Protein AF-A0A2L1S4U2-F1 (afdb_monomer)

Radius of gyration: 17.11 Å; Cα contacts (8 Å, |Δi|>4): 75; chains: 1; bounding box: 52×32×35 Å

pLDDT: mean 82.67, std 14.36, range [41.81, 95.0]

Solvent-accessible surface area (backbone atoms only — not comparable to full-atom values): 5678 Å² total; per-residue (Å²): 108,67,42,58,50,28,63,74,67,64,45,87,61,44,74,46,74,55,88,63,58,59,67,59,38,43,53,51,39,53,57,53,70,72,46,91,64,72,33,66,49,95,90,42,75,51,47,52,71,42,50,47,90,56,42,81,48,45,65,57,56,57,58,67,42,45,63,58,44,58,75,75,42,61,82,76,52,82,86,59,91,67,78,83,72,78,79,77,82,136

Sequence (90 aa):
MARVATAFVDPELIVIGGRLPSDMNADLVERIQHLDLVGPSRGLPVAPIQASKLGPQTGALGAASLPVFASFFAGSVGSGHNPYVNGRRR

Structure (mmCIF, N/CA/C/O backbone):
data_AF-A0A2L1S4U2-F1
#
_entry.id   AF-A0A2L1S4U2-F1
#
loop_
_atom_site.group_PDB
_atom_site.id
_atom_site.type_symbol
_atom_site.label_atom_id
_atom_site.label_alt_id
_atom_site.label_comp_id
_atom_site.label_asym_id
_atom_site.label_entity_id
_atom_site.label_seq_id
_atom_site.pdbx_PDB_ins_code
_atom_site.Cartn_x
_atom_site.Cartn_y
_atom_site.Cartn_z
_atom_site.occupancy
_atom_site.B_iso_or_equiv
_atom_site.auth_seq_id
_atom_site.auth_comp_id
_atom_site.auth_asym_id
_atom_site.auth_atom_id
_atom_site.pdbx_PDB_model_num
ATOM 1 N N . MET A 1 1 ? -0.653 -4.346 12.294 1.00 69.50 1 MET A N 1
ATOM 2 C CA . MET A 1 1 ? 0.400 -3.663 11.509 1.00 69.50 1 MET A CA 1
ATOM 3 C C . MET A 1 1 ? -0.031 -2.282 11.035 1.00 69.50 1 MET A C 1
ATOM 5 O O . MET A 1 1 ? 0.683 -1.343 11.347 1.00 69.50 1 MET A O 1
ATOM 9 N N . ALA A 1 2 ? -1.198 -2.121 10.396 1.00 83.69 2 ALA A N 1
ATOM 10 C CA . ALA A 1 2 ? -1.678 -0.812 9.924 1.00 83.69 2 ALA A CA 1
ATOM 11 C C . ALA A 1 2 ? -1.630 0.301 10.988 1.00 83.69 2 ALA A C 1
ATOM 13 O O . ALA A 1 2 ? -0.983 1.312 10.764 1.00 83.69 2 ALA A O 1
ATOM 14 N N . ARG A 1 3 ? -2.169 0.064 12.194 1.00 87.31 3 ARG A N 1
ATOM 15 C CA . ARG A 1 3 ? -2.107 1.034 13.305 1.00 87.31 3 ARG A CA 1
ATOM 16 C C . ARG A 1 3 ? -0.687 1.481 13.670 1.00 87.31 3 ARG A C 1
ATOM 18 O O . ARG A 1 3 ? -0.483 2.644 13.982 1.00 87.31 3 ARG A O 1
ATOM 25 N N . VAL A 1 4 ? 0.283 0.564 13.653 1.00 87.12 4 VAL A N 1
ATOM 26 C CA . VAL A 1 4 ? 1.684 0.878 13.986 1.00 87.12 4 VAL A CA 1
ATOM 27 C C . VAL A 1 4 ? 2.313 1.718 12.878 1.00 87.12 4 VAL A C 1
ATOM 29 O O . VAL A 1 4 ? 2.967 2.709 13.174 1.00 87.12 4 VAL A O 1
ATOM 32 N N . ALA A 1 5 ? 2.063 1.366 11.613 1.00 89.44 5 ALA A N 1
ATOM 33 C CA . ALA A 1 5 ? 2.503 2.169 10.477 1.00 89.44 5 ALA A CA 1
ATOM 34 C C . ALA A 1 5 ? 1.884 3.578 10.506 1.00 89.44 5 ALA A C 1
ATOM 36 O O . ALA A 1 5 ? 2.606 4.553 10.326 1.00 89.44 5 ALA A O 1
ATOM 37 N N . THR A 1 6 ? 0.587 3.694 10.821 1.00 91.19 6 THR A N 1
ATOM 38 C CA . THR A 1 6 ? -0.078 4.991 11.022 1.00 91.19 6 THR A CA 1
ATOM 39 C C . THR A 1 6 ? 0.540 5.771 12.177 1.00 91.19 6 THR A C 1
ATOM 41 O O . THR A 1 6 ? 0.884 6.926 11.996 1.00 91.19 6 THR A O 1
ATOM 44 N N . ALA A 1 7 ? 0.756 5.148 13.338 1.00 90.31 7 ALA A N 1
ATOM 45 C CA . ALA A 1 7 ? 1.340 5.828 14.495 1.00 90.31 7 ALA A CA 1
ATOM 46 C C . ALA A 1 7 ? 2.758 6.361 14.239 1.00 90.31 7 ALA A C 1
ATOM 48 O O . ALA A 1 7 ? 3.150 7.363 14.825 1.00 90.31 7 ALA A O 1
ATOM 49 N N . PHE A 1 8 ? 3.544 5.641 13.435 1.00 91.88 8 PHE A N 1
ATOM 50 C CA . PHE A 1 8 ? 4.968 5.915 13.270 1.00 91.88 8 PHE A CA 1
ATOM 51 C C . PHE A 1 8 ? 5.274 6.838 12.088 1.00 91.88 8 PHE A C 1
ATOM 53 O O . PHE A 1 8 ? 6.196 7.643 12.172 1.00 91.88 8 PHE A O 1
ATOM 60 N N . VAL A 1 9 ? 4.533 6.698 10.985 1.00 91.44 9 VAL A N 1
ATOM 61 C CA . VAL A 1 9 ? 4.803 7.411 9.724 1.00 91.44 9 VAL A CA 1
ATOM 62 C C . VAL A 1 9 ? 3.718 8.437 9.395 1.00 91.44 9 VAL A C 1
ATOM 64 O O . VAL A 1 9 ? 3.989 9.349 8.626 1.00 91.44 9 VAL A O 1
ATOM 67 N N . ASP A 1 10 ? 2.516 8.291 9.961 1.00 91.62 10 ASP A N 1
ATOM 68 C CA . ASP A 1 10 ? 1.322 9.085 9.635 1.00 91.62 10 ASP A CA 1
ATOM 69 C C . ASP A 1 10 ? 1.077 9.242 8.117 1.00 91.62 10 ASP A C 1
ATOM 71 O O . ASP A 1 10 ? 1.052 10.352 7.585 1.00 91.62 10 ASP A O 1
ATOM 75 N N . PRO A 1 11 ? 0.972 8.128 7.359 1.00 94.06 11 PRO A N 1
ATOM 76 C CA . PRO A 1 11 ? 0.805 8.207 5.921 1.00 94.06 11 PRO A CA 1
ATOM 77 C C . PRO A 1 11 ? -0.641 8.552 5.555 1.00 94.06 11 PRO A C 1
ATOM 79 O O . PRO A 1 11 ? -1.586 8.044 6.156 1.00 94.06 11 PRO A O 1
ATOM 82 N N . GLU A 1 12 ? -0.816 9.287 4.460 1.00 94.44 12 GLU A N 1
ATOM 83 C CA . GLU A 1 12 ? -2.140 9.509 3.864 1.00 94.44 12 GLU A CA 1
ATOM 84 C C . GLU A 1 12 ? -2.771 8.213 3.324 1.00 94.44 12 GLU A C 1
ATOM 86 O O . GLU A 1 12 ? -3.992 8.110 3.230 1.00 94.44 12 GLU A O 1
ATOM 91 N N . LEU A 1 13 ? -1.954 7.215 2.957 1.00 94.31 13 LEU A N 1
ATOM 92 C CA . LEU A 1 13 ? -2.402 5.939 2.397 1.00 94.31 13 LEU A CA 1
ATOM 93 C C . LEU A 1 13 ? -1.382 4.819 2.641 1.00 94.31 13 LEU A C 1
ATOM 95 O O . LEU A 1 13 ? -0.184 4.982 2.411 1.00 94.31 13 LEU A O 1
ATOM 99 N N . ILE A 1 14 ? -1.872 3.639 3.019 1.00 94.25 14 ILE A N 1
ATOM 100 C CA . ILE A 1 14 ? -1.099 2.395 3.066 1.00 94.25 14 ILE A CA 1
ATOM 101 C C . ILE A 1 14 ? -1.468 1.543 1.848 1.00 94.25 14 ILE A C 1
ATOM 103 O O . ILE A 1 14 ? -2.622 1.156 1.670 1.00 94.25 14 ILE A O 1
ATOM 107 N N . VAL A 1 15 ? -0.482 1.202 1.018 1.00 93.94 15 VAL A N 1
ATOM 108 C CA . VAL A 1 15 ? -0.688 0.336 -0.152 1.00 93.94 15 VAL A CA 1
ATOM 109 C C . VAL A 1 15 ? -0.129 -1.061 0.114 1.00 93.94 15 VAL A C 1
ATOM 111 O O . VAL A 1 15 ? 1.054 -1.220 0.409 1.00 93.94 15 VAL A O 1
ATOM 114 N N . ILE A 1 16 ? -0.972 -2.085 -0.023 1.00 92.38 16 ILE A N 1
ATOM 115 C CA . 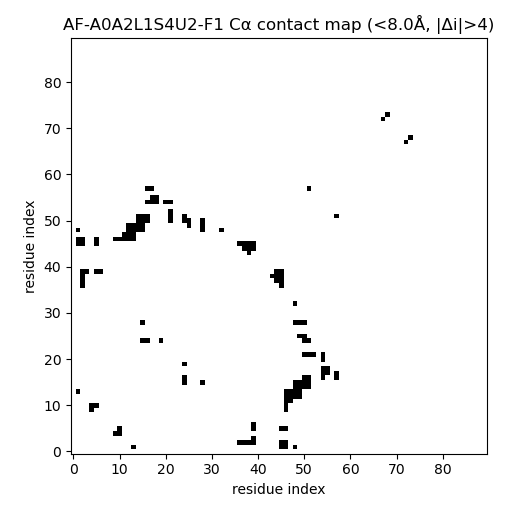ILE A 1 16 ? -0.596 -3.497 0.066 1.00 92.38 16 ILE A CA 1
ATOM 116 C C . ILE A 1 16 ? -0.247 -4.004 -1.332 1.00 92.38 16 ILE A C 1
ATOM 118 O O . ILE A 1 16 ? -1.101 -4.108 -2.212 1.00 92.38 16 ILE A O 1
ATOM 122 N N . GLY A 1 17 ? 1.025 -4.317 -1.542 1.00 89.25 17 GLY A N 1
ATOM 123 C CA . GLY A 1 17 ? 1.524 -4.938 -2.765 1.00 89.25 17 GLY A CA 1
ATOM 124 C C . GLY A 1 17 ? 2.447 -6.111 -2.454 1.00 89.25 17 GLY A C 1
ATOM 125 O O . GLY A 1 17 ? 2.536 -6.573 -1.320 1.00 89.25 17 GLY A O 1
ATOM 126 N N . GLY A 1 18 ? 3.167 -6.581 -3.470 1.00 84.00 18 GLY A N 1
ATOM 127 C CA . GLY A 1 18 ? 4.130 -7.671 -3.338 1.00 84.00 18 GLY A CA 1
ATOM 128 C C . GLY A 1 18 ? 3.929 -8.742 -4.402 1.00 84.00 18 GLY A C 1
ATOM 129 O O . GLY A 1 18 ? 3.355 -8.489 -5.457 1.00 84.00 18 GLY A O 1
ATOM 130 N N . ARG A 1 19 ? 4.433 -9.948 -4.124 1.00 83.75 19 ARG A N 1
ATOM 131 C CA . ARG A 1 19 ? 4.399 -11.089 -5.057 1.00 83.75 19 ARG A CA 1
ATOM 132 C C . ARG A 1 19 ? 3.110 -11.911 -4.986 1.00 83.75 19 ARG A C 1
ATOM 134 O O . ARG A 1 19 ? 2.991 -12.894 -5.710 1.00 83.75 19 ARG A O 1
ATOM 141 N N . LEU A 1 20 ? 2.186 -11.550 -4.098 1.00 86.00 20 LEU A N 1
ATOM 142 C CA . LEU A 1 20 ? 0.891 -12.214 -4.007 1.00 86.00 20 LEU A CA 1
ATOM 143 C C . LEU A 1 20 ? 0.028 -11.871 -5.233 1.00 86.00 20 LEU A C 1
ATOM 145 O O . LEU A 1 20 ? 0.115 -10.740 -5.725 1.00 86.00 20 LEU A O 1
ATOM 149 N N . PRO A 1 21 ? -0.817 -12.807 -5.703 1.00 88.25 21 PRO A N 1
ATOM 150 C CA . PRO A 1 21 ? -1.854 -12.518 -6.689 1.00 88.25 21 PRO A CA 1
ATOM 151 C C . PRO A 1 21 ? -2.714 -11.313 -6.285 1.00 88.25 21 PRO A C 1
ATOM 153 O O . PRO A 1 21 ? -2.941 -11.076 -5.096 1.00 88.25 21 PRO A O 1
ATOM 156 N N . SER A 1 22 ? -3.201 -10.557 -7.273 1.00 87.56 22 SER A N 1
ATOM 157 C CA . SER A 1 22 ? -4.031 -9.359 -7.062 1.00 87.56 22 SER A CA 1
ATOM 158 C C . SER A 1 22 ? -5.224 -9.630 -6.155 1.00 87.56 22 SER A C 1
ATOM 160 O O . SER A 1 22 ? -5.482 -8.855 -5.238 1.00 87.56 22 SER A O 1
ATOM 162 N N . ASP A 1 23 ? -5.882 -10.762 -6.374 1.00 90.75 23 ASP A N 1
ATOM 163 C CA . ASP A 1 23 ? -7.132 -11.117 -5.708 1.00 90.75 23 ASP A CA 1
ATOM 164 C C . ASP A 1 23 ? -6.878 -11.406 -4.226 1.00 90.75 23 ASP A C 1
ATOM 166 O O . ASP A 1 23 ? -7.608 -10.942 -3.362 1.00 90.75 23 ASP A O 1
ATOM 170 N N . MET A 1 24 ? -5.741 -12.032 -3.904 1.00 92.00 24 MET A N 1
ATOM 171 C CA . MET A 1 24 ? -5.331 -12.228 -2.512 1.00 92.00 24 MET A CA 1
ATOM 172 C C . MET A 1 24 ? -5.022 -10.906 -1.803 1.00 92.00 24 MET A C 1
ATOM 174 O O . MET A 1 24 ? -5.319 -10.761 -0.620 1.00 92.00 24 MET A O 1
ATOM 178 N N . ASN A 1 25 ? -4.418 -9.934 -2.496 1.00 92.50 25 ASN A N 1
ATOM 179 C CA . ASN A 1 25 ? -4.188 -8.612 -1.907 1.00 92.50 25 ASN A CA 1
ATOM 180 C C . ASN A 1 25 ? -5.510 -7.867 -1.679 1.00 92.50 25 ASN A C 1
ATOM 182 O O . ASN A 1 25 ? -5.649 -7.198 -0.656 1.00 92.50 25 ASN A O 1
ATOM 186 N N . ALA A 1 26 ? -6.468 -7.989 -2.602 1.00 92.62 26 ALA A N 1
ATOM 187 C CA . ALA A 1 26 ? -7.801 -7.414 -2.455 1.00 92.62 26 ALA A CA 1
ATOM 188 C C . ALA A 1 26 ? -8.540 -8.027 -1.255 1.00 92.62 26 ALA A C 1
ATOM 190 O O . ALA A 1 26 ? -8.967 -7.282 -0.375 1.00 92.62 26 ALA A O 1
ATOM 191 N N . ASP A 1 27 ? -8.559 -9.358 -1.146 1.00 93.81 27 ASP A N 1
ATOM 192 C CA . ASP A 1 27 ? -9.150 -10.084 -0.016 1.00 93.81 27 ASP A CA 1
ATOM 193 C C . ASP A 1 27 ? -8.514 -9.687 1.323 1.00 93.81 27 ASP A C 1
ATOM 195 O O . ASP A 1 27 ? -9.197 -9.535 2.337 1.00 93.81 27 ASP A O 1
ATOM 199 N N . LEU A 1 28 ? -7.187 -9.518 1.360 1.00 92.69 28 LEU A N 1
ATOM 200 C CA . LEU A 1 28 ? -6.488 -9.065 2.563 1.00 92.69 28 LEU A CA 1
ATOM 201 C C . LEU A 1 28 ? -6.937 -7.663 2.975 1.00 92.69 28 LEU A C 1
ATOM 203 O O . LEU A 1 28 ? -7.185 -7.425 4.156 1.00 92.69 28 LEU A O 1
ATOM 207 N N . VAL A 1 29 ? -7.041 -6.742 2.019 1.00 93.94 29 VAL A N 1
ATOM 208 C CA . VAL A 1 29 ? -7.494 -5.373 2.278 1.00 93.94 29 VAL A CA 1
ATOM 209 C C . VAL A 1 29 ? -8.940 -5.367 2.754 1.00 93.94 29 VAL A C 1
ATOM 211 O O . VAL A 1 29 ? -9.225 -4.727 3.764 1.00 93.94 29 VAL A O 1
ATOM 214 N N . GLU A 1 30 ? -9.820 -6.125 2.103 1.00 94.31 30 GLU A N 1
ATOM 215 C CA . GLU A 1 30 ? -11.217 -6.265 2.509 1.00 94.31 30 GLU A CA 1
ATOM 216 C C . GLU A 1 30 ? -11.319 -6.783 3.947 1.00 94.31 30 GLU A C 1
ATOM 218 O O . GLU A 1 30 ? -11.987 -6.176 4.784 1.00 94.31 30 GLU A O 1
ATOM 223 N N . ARG A 1 31 ? -10.586 -7.846 4.294 1.00 93.81 31 ARG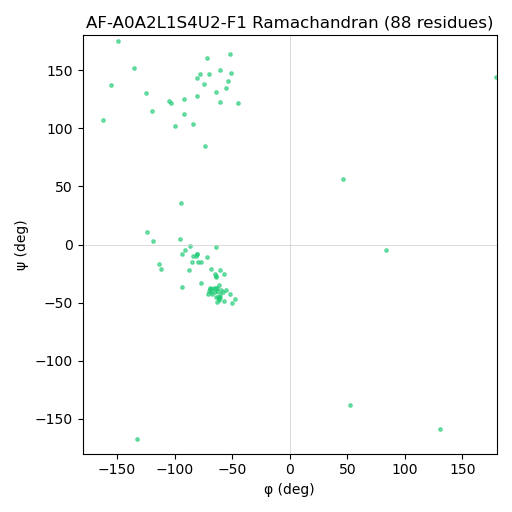 A N 1
ATOM 224 C CA . ARG A 1 31 ? -10.573 -8.377 5.666 1.00 93.81 31 ARG A CA 1
ATOM 225 C C . ARG A 1 31 ? -10.089 -7.353 6.682 1.00 93.81 31 ARG A C 1
ATOM 227 O O . ARG A 1 31 ? -10.640 -7.299 7.774 1.00 93.81 31 ARG A O 1
ATOM 234 N N . ILE A 1 32 ? -9.077 -6.552 6.346 1.00 90.75 32 ILE A N 1
ATOM 235 C CA . ILE A 1 32 ? -8.573 -5.513 7.251 1.00 90.75 32 ILE A CA 1
ATOM 236 C C . ILE A 1 32 ? -9.598 -4.386 7.421 1.00 90.75 32 ILE A C 1
ATOM 238 O O . ILE A 1 32 ? -9.746 -3.889 8.532 1.00 90.75 32 ILE A O 1
ATOM 242 N N . GLN A 1 33 ? -10.315 -4.002 6.365 1.00 88.62 33 GLN A N 1
ATOM 243 C CA . GLN A 1 33 ? -11.355 -2.967 6.430 1.00 88.62 33 GLN A CA 1
ATOM 244 C C . GLN A 1 33 ? -12.531 -3.361 7.333 1.00 88.62 33 GLN A C 1
ATOM 246 O O . GLN A 1 33 ? -13.158 -2.490 7.927 1.00 88.62 33 GLN A O 1
ATOM 251 N N . HIS A 1 34 ? -12.801 -4.659 7.473 1.00 88.81 34 HIS A N 1
ATOM 252 C CA . HIS A 1 34 ? -13.816 -5.176 8.393 1.00 88.81 34 HIS A CA 1
ATOM 253 C C . HIS A 1 34 ? -13.336 -5.279 9.850 1.00 88.81 34 HIS A C 1
ATOM 255 O O . HIS A 1 34 ? -14.139 -5.563 10.740 1.00 88.81 34 HIS A O 1
ATOM 261 N N . LEU A 1 35 ? -12.044 -5.071 10.123 1.00 88.12 35 LEU A N 1
ATOM 262 C CA . LEU A 1 35 ? -11.543 -4.992 11.491 1.00 88.12 35 LEU A CA 1
ATOM 263 C C . LEU A 1 35 ? -11.812 -3.593 12.045 1.00 88.12 35 LEU A C 1
ATOM 265 O O . LEU A 1 35 ? -11.385 -2.599 11.460 1.00 88.12 35 LEU A O 1
ATOM 269 N N . ASP A 1 36 ? -12.435 -3.520 13.220 1.00 83.38 36 ASP A N 1
ATOM 270 C CA . ASP A 1 36 ? -12.539 -2.267 13.968 1.00 83.38 36 ASP A CA 1
ATOM 271 C C . ASP A 1 36 ? -11.172 -1.924 14.583 1.00 83.38 36 ASP A C 1
ATOM 273 O O . ASP A 1 36 ? -10.810 -2.324 15.697 1.00 83.38 36 ASP A O 1
ATOM 277 N N . LEU A 1 37 ? -10.332 -1.273 13.780 1.00 84.00 37 LEU A N 1
ATOM 278 C CA . LEU A 1 37 ? -8.999 -0.869 14.187 1.00 84.00 37 LEU A CA 1
ATOM 279 C C . LEU A 1 37 ? -9.079 0.461 14.929 1.00 84.00 37 LEU A C 1
ATOM 281 O O . LEU A 1 37 ? -9.150 1.528 14.323 1.00 84.00 37 LEU A O 1
ATOM 285 N N . VAL A 1 38 ? -8.959 0.391 16.254 1.00 85.38 38 VAL A N 1
ATOM 286 C CA . VAL A 1 38 ? -8.755 1.587 17.076 1.00 85.38 38 VAL A CA 1
ATOM 287 C C . VAL A 1 38 ? -7.531 2.347 16.565 1.00 85.38 38 VAL A C 1
ATOM 289 O O . VAL A 1 38 ? -6.479 1.754 16.305 1.00 85.38 38 VAL A O 1
ATOM 292 N N . GLY A 1 39 ? -7.683 3.661 16.445 1.00 84.81 39 GLY A N 1
ATOM 293 C CA . GLY A 1 39 ? -6.634 4.601 16.081 1.00 84.81 39 GLY A CA 1
ATO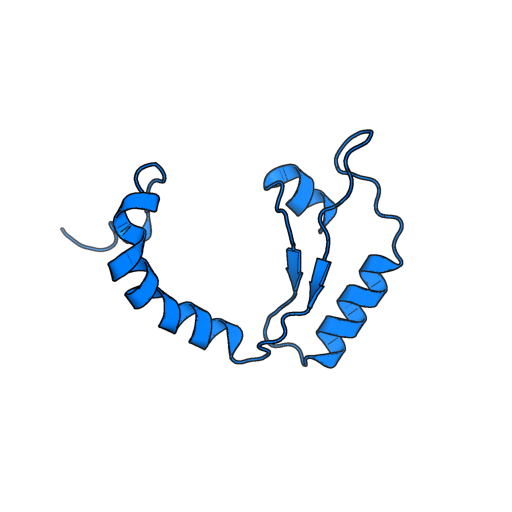M 294 C C . GLY A 1 39 ? -5.355 4.511 16.914 1.00 84.81 39 GLY A C 1
ATOM 295 O O . GLY A 1 39 ? -5.352 3.936 18.007 1.00 84.81 39 GLY A O 1
ATOM 296 N N . PRO A 1 40 ? -4.245 5.102 16.440 1.00 86.19 40 PRO A N 1
ATOM 297 C CA . PRO A 1 40 ? -2.998 5.142 17.203 1.00 86.19 40 PRO A CA 1
ATOM 298 C C . PRO A 1 40 ? -3.125 5.945 18.510 1.00 86.19 40 PRO A C 1
ATOM 300 O O . PRO A 1 40 ? -2.424 5.656 19.478 1.00 86.19 40 PRO A O 1
ATOM 303 N N . SER A 1 41 ? -4.043 6.912 18.564 1.00 86.06 41 SER A N 1
ATOM 304 C CA . SER A 1 41 ? -4.407 7.677 19.757 1.00 86.06 41 SER A CA 1
ATOM 305 C C . SER A 1 41 ? -5.887 8.091 19.698 1.00 86.06 41 SER A C 1
ATOM 307 O O . SER A 1 41 ? -6.582 7.823 18.714 1.00 86.06 41 SER A O 1
ATOM 309 N N . ARG A 1 42 ? -6.409 8.711 20.768 1.00 82.38 42 ARG A N 1
ATOM 310 C CA . ARG A 1 42 ? -7.820 9.133 20.828 1.00 82.38 42 ARG A CA 1
ATOM 311 C C . ARG A 1 42 ? -8.137 10.130 19.712 1.00 82.38 42 ARG A C 1
ATOM 313 O O . ARG A 1 42 ? -7.542 11.198 19.655 1.00 82.38 42 ARG A O 1
ATOM 320 N N . GLY A 1 43 ? -9.126 9.786 18.890 1.00 82.31 43 GLY A N 1
ATOM 321 C CA . GLY A 1 43 ? -9.645 10.652 17.829 1.00 82.31 43 GLY A CA 1
ATOM 322 C C . GLY A 1 43 ? -8.863 10.613 16.515 1.00 82.31 43 GLY A C 1
ATOM 323 O O . GLY A 1 43 ? -9.323 11.218 15.553 1.00 82.31 43 GLY A O 1
ATOM 324 N N . L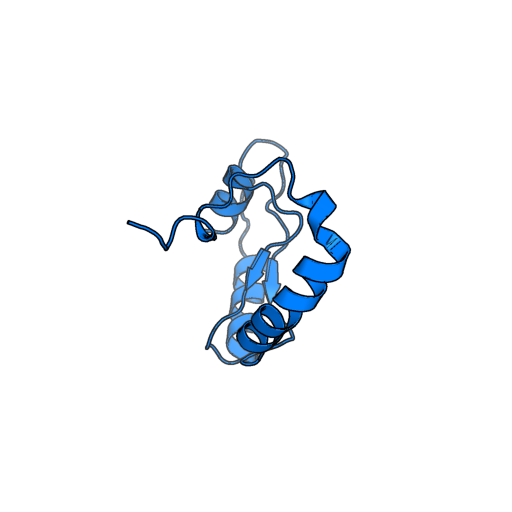EU A 1 44 ? -7.736 9.895 16.437 1.00 84.56 44 LEU A N 1
ATOM 325 C CA . LEU A 1 44 ? -7.008 9.724 15.178 1.00 84.56 44 LEU A CA 1
ATOM 326 C C . LEU A 1 44 ? -7.477 8.457 14.455 1.00 84.56 44 LEU A C 1
ATOM 328 O O . L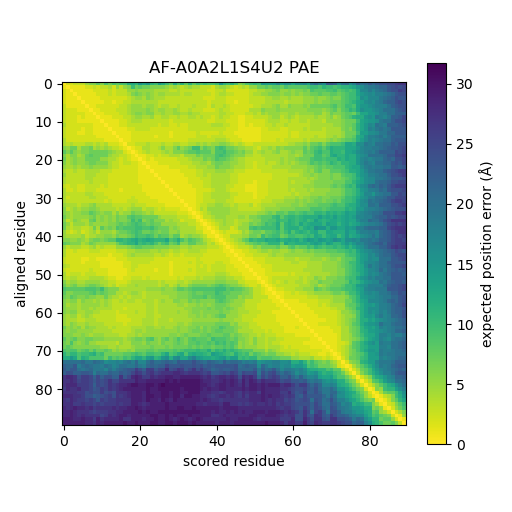EU A 1 44 ? -7.424 7.384 15.053 1.00 84.56 44 LEU A O 1
ATOM 332 N N . PRO A 1 45 ? -7.921 8.530 13.191 1.00 90.06 45 PRO A N 1
ATOM 333 C CA . PRO A 1 45 ? -8.261 7.340 12.425 1.00 90.06 45 PRO A CA 1
ATOM 334 C C . PRO A 1 45 ? -7.001 6.559 12.026 1.00 90.06 45 PRO A C 1
ATOM 336 O O . PRO A 1 45 ? -5.890 7.088 12.000 1.00 90.06 45 PRO A O 1
ATOM 339 N N . VAL A 1 46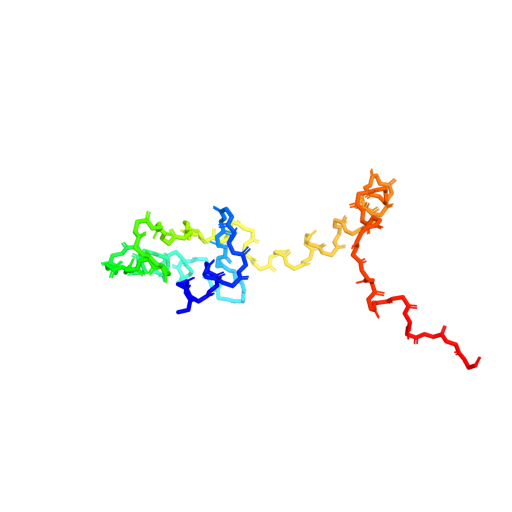 ? -7.169 5.279 11.694 1.00 92.75 46 VAL A N 1
ATOM 340 C CA . VAL A 1 46 ? -6.118 4.520 11.002 1.00 92.75 46 VAL A CA 1
ATOM 341 C C . VAL A 1 46 ? -6.069 4.980 9.545 1.00 92.75 46 VAL A C 1
ATOM 343 O O . VAL A 1 46 ? -7.113 5.165 8.922 1.00 92.75 46 VAL A O 1
ATOM 346 N N . ALA A 1 47 ? -4.860 5.154 9.006 1.00 93.81 47 ALA A N 1
ATOM 347 C CA . ALA A 1 47 ? -4.663 5.509 7.604 1.00 93.81 47 ALA A CA 1
ATOM 348 C C . ALA A 1 47 ? -5.393 4.519 6.673 1.00 93.81 47 ALA A C 1
ATOM 350 O O . ALA A 1 47 ? -5.378 3.310 6.941 1.00 93.81 47 ALA A O 1
ATOM 351 N N . PRO A 1 48 ? -6.011 4.992 5.577 1.00 93.69 48 PRO A N 1
ATOM 352 C CA . PRO A 1 48 ? -6.716 4.122 4.649 1.00 93.69 48 PRO A CA 1
ATOM 353 C C . PRO A 1 48 ? -5.762 3.094 4.036 1.00 93.69 48 PRO A C 1
ATOM 355 O O . PRO A 1 48 ? -4.567 3.343 3.869 1.00 93.69 48 PRO A O 1
ATOM 358 N N . ILE A 1 49 ? -6.302 1.926 3.691 1.00 94.75 49 ILE A N 1
ATOM 359 C CA . ILE A 1 49 ? -5.528 0.798 3.166 1.00 94.75 49 ILE A CA 1
ATOM 360 C C . ILE A 1 49 ? -6.117 0.374 1.824 1.00 94.75 49 ILE A C 1
ATOM 362 O O . ILE A 1 49 ? -7.328 0.171 1.714 1.00 94.75 49 ILE A O 1
ATOM 366 N N . GLN A 1 50 ? -5.265 0.229 0.809 1.00 95.00 50 GLN A N 1
ATOM 367 C CA . GLN A 1 50 ? -5.655 -0.182 -0.542 1.00 95.00 50 GLN A CA 1
ATOM 368 C C . GLN A 1 50 ? -4.713 -1.244 -1.107 1.00 95.00 50 GLN A C 1
ATOM 370 O O . GLN A 1 50 ? -3.531 -1.282 -0.775 1.00 95.00 50 GLN A O 1
ATOM 375 N N . ALA A 1 51 ? -5.221 -2.092 -2.000 1.00 94.50 51 ALA A N 1
ATOM 376 C CA . ALA A 1 51 ? -4.393 -3.036 -2.743 1.00 94.50 51 ALA A CA 1
ATOM 377 C C . ALA A 1 51 ? -3.706 -2.329 -3.924 1.00 94.50 51 ALA A C 1
ATOM 379 O O . ALA A 1 51 ? -4.292 -1.458 -4.573 1.00 94.50 51 ALA A O 1
ATOM 380 N N . SER A 1 52 ? -2.465 -2.714 -4.230 1.00 92.19 52 SER A N 1
ATOM 381 C CA . SER A 1 52 ? -1.754 -2.220 -5.412 1.00 92.19 52 SER A CA 1
ATOM 382 C C . SER A 1 52 ? -2.457 -2.667 -6.694 1.00 92.19 52 SER A C 1
ATOM 384 O O . SER A 1 52 ? -2.713 -3.853 -6.895 1.00 92.19 52 SER A O 1
ATOM 386 N N . LYS A 1 53 ? -2.687 -1.719 -7.608 1.00 89.31 53 LYS A N 1
ATOM 387 C CA . LYS A 1 53 ? -3.262 -1.973 -8.941 1.00 89.31 53 LYS A CA 1
ATOM 388 C C . LYS A 1 53 ? -2.225 -2.416 -9.979 1.00 89.31 53 LYS A C 1
ATOM 390 O O . LYS A 1 53 ? -2.589 -2.804 -11.081 1.00 89.31 53 LYS A O 1
ATOM 395 N N . LEU A 1 54 ? -0.937 -2.335 -9.643 1.00 86.25 54 LEU A N 1
ATOM 396 C CA . LEU A 1 54 ? 0.174 -2.587 -10.570 1.00 86.25 54 LEU A CA 1
ATOM 397 C C . LEU A 1 54 ? 0.678 -4.038 -10.519 1.00 86.25 54 LEU A C 1
ATOM 399 O O . LEU A 1 54 ? 1.522 -4.438 -11.323 1.00 86.25 54 LEU A O 1
ATOM 403 N N . GLY A 1 55 ? 0.181 -4.826 -9.560 1.00 83.62 55 GLY A N 1
ATOM 404 C CA . GLY A 1 55 ? 0.498 -6.245 -9.433 1.00 83.62 55 GLY A CA 1
ATOM 405 C C . GLY A 1 55 ? 2.013 -6.522 -9.425 1.00 83.62 55 GLY A C 1
ATOM 406 O O . GLY A 1 55 ? 2.778 -5.756 -8.821 1.00 83.62 55 GLY A O 1
ATOM 407 N N . PRO A 1 56 ? 2.481 -7.576 -10.122 1.00 84.25 56 PRO A N 1
ATOM 408 C CA . PRO A 1 56 ? 3.895 -7.959 -10.158 1.00 84.25 56 PRO A CA 1
ATOM 409 C C . PRO A 1 56 ? 4.834 -6.886 -10.728 1.00 84.25 56 PRO A C 1
ATOM 411 O O . PRO A 1 56 ? 6.030 -6.903 -10.444 1.00 84.25 56 PRO A O 1
ATOM 414 N N . GL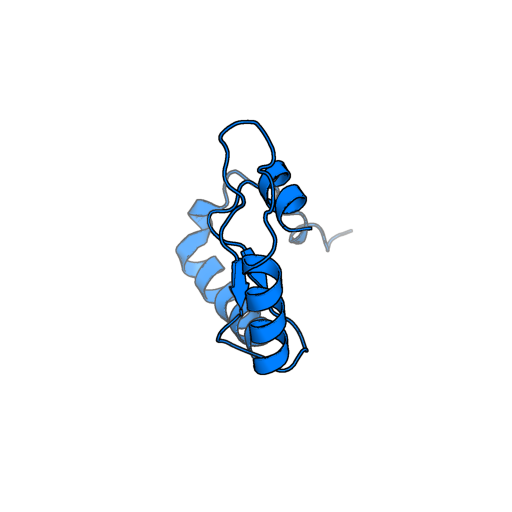N A 1 57 ? 4.312 -5.944 -11.520 1.00 87.06 57 GLN A N 1
ATOM 415 C CA . GLN A 1 57 ? 5.114 -4.907 -12.172 1.00 87.06 57 GLN A CA 1
ATOM 416 C C . GLN A 1 57 ? 5.450 -3.731 -11.250 1.00 87.06 57 GLN A C 1
ATOM 418 O O . GLN A 1 57 ? 6.301 -2.919 -11.607 1.00 87.06 57 GLN A O 1
ATOM 423 N N . THR A 1 58 ? 4.843 -3.651 -10.058 1.00 87.38 58 THR A N 1
ATOM 424 C CA . THR A 1 58 ? 5.039 -2.546 -9.099 1.00 87.38 58 THR A CA 1
ATOM 425 C C . THR A 1 58 ? 6.522 -2.215 -8.887 1.00 87.38 58 THR A C 1
ATOM 427 O O . THR A 1 58 ? 6.912 -1.053 -8.961 1.00 87.38 58 THR A O 1
ATOM 430 N N . GLY A 1 59 ? 7.368 -3.230 -8.675 1.00 87.38 59 GLY A N 1
ATOM 431 C CA . GLY A 1 59 ? 8.801 -3.024 -8.441 1.00 87.38 59 GLY A CA 1
ATOM 432 C C . GLY A 1 59 ? 9.550 -2.505 -9.672 1.00 87.38 59 GLY A C 1
ATOM 433 O O . GLY A 1 59 ? 10.381 -1.610 -9.552 1.00 87.38 59 GLY A O 1
ATOM 434 N N . ALA A 1 60 ? 9.226 -3.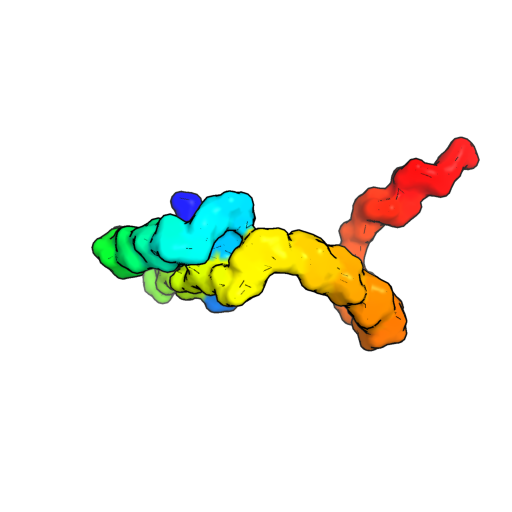023 -10.859 1.00 90.94 60 ALA A N 1
ATOM 435 C CA . ALA A 1 60 ? 9.848 -2.584 -12.107 1.00 90.94 60 ALA A CA 1
ATOM 436 C C . ALA A 1 60 ? 9.451 -1.142 -12.458 1.00 90.94 60 ALA A C 1
ATOM 438 O O . ALA A 1 60 ? 10.310 -0.342 -12.818 1.00 90.94 60 ALA A O 1
ATOM 439 N N . LEU A 1 61 ? 8.173 -0.790 -12.288 1.00 90.44 61 LEU A N 1
ATOM 440 C CA . LEU A 1 61 ? 7.676 0.572 -12.497 1.00 90.44 61 LEU A CA 1
ATOM 441 C C . LEU A 1 61 ? 8.284 1.558 -11.491 1.00 90.44 61 LEU A C 1
ATOM 443 O O . LEU A 1 61 ? 8.690 2.649 -11.880 1.00 90.44 61 LEU A O 1
ATOM 447 N N . GLY A 1 62 ? 8.416 1.155 -10.223 1.00 89.38 62 GLY A N 1
ATOM 448 C CA . GLY A 1 62 ? 9.102 1.952 -9.205 1.00 89.38 62 GLY A CA 1
ATOM 449 C C . GLY A 1 62 ? 10.591 2.155 -9.500 1.00 89.38 62 GLY A C 1
ATOM 450 O O . GLY A 1 62 ? 11.120 3.236 -9.280 1.00 89.38 62 GLY A O 1
ATOM 451 N N . ALA A 1 63 ? 11.278 1.152 -10.050 1.00 92.94 63 ALA A N 1
ATOM 452 C CA . ALA A 1 63 ? 12.670 1.306 -10.471 1.00 92.94 63 ALA A CA 1
ATOM 453 C C . ALA A 1 63 ? 12.801 2.214 -11.707 1.00 92.94 63 ALA A C 1
ATOM 455 O O . ALA A 1 63 ? 13.696 3.055 -11.773 1.00 92.94 63 ALA A O 1
ATOM 456 N N . ALA A 1 64 ? 11.886 2.078 -12.670 1.00 94.12 64 ALA A N 1
ATOM 457 C CA . ALA A 1 64 ? 11.859 2.889 -13.884 1.00 94.12 64 ALA A CA 1
ATOM 458 C C . ALA A 1 64 ? 11.502 4.362 -13.622 1.00 94.12 64 ALA A C 1
ATOM 460 O O . ALA A 1 64 ? 11.843 5.218 -14.437 1.00 94.12 64 ALA A O 1
ATOM 461 N N . SER A 1 65 ? 10.856 4.684 -12.495 1.00 91.75 65 SER A N 1
ATOM 462 C CA . SER A 1 65 ? 10.564 6.071 -12.119 1.00 91.75 65 SER A CA 1
ATOM 463 C C . SER A 1 65 ? 11.763 6.805 -11.510 1.00 91.75 65 SER A C 1
ATOM 465 O O . SER A 1 65 ? 11.757 8.035 -11.476 1.00 91.75 65 SER A O 1
ATOM 467 N N . LEU A 1 66 ? 12.822 6.098 -11.090 1.00 91.81 66 LEU A N 1
ATOM 468 C CA . LEU A 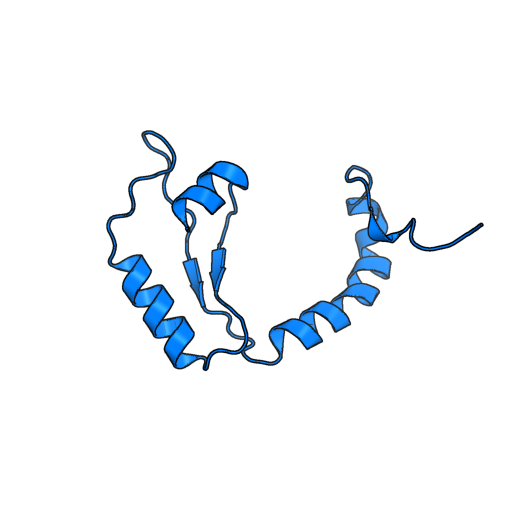1 66 ? 13.988 6.714 -10.444 1.00 91.81 66 LEU A CA 1
ATOM 469 C C . LEU A 1 66 ? 14.713 7.747 -11.326 1.00 91.81 66 LEU A C 1
ATOM 471 O O . LEU A 1 66 ? 15.005 8.827 -10.811 1.00 91.81 66 LEU A O 1
ATOM 475 N N . PRO A 1 67 ? 14.985 7.504 -12.627 1.00 90.75 67 PRO A N 1
ATOM 476 C CA . PRO A 1 67 ? 15.612 8.513 -13.481 1.00 90.75 67 PRO A CA 1
ATOM 477 C C . PRO A 1 67 ? 14.733 9.755 -13.655 1.00 90.75 67 PRO A C 1
ATOM 479 O O . PRO A 1 67 ? 15.233 10.872 -13.581 1.00 90.75 67 PRO A O 1
ATOM 482 N N . VAL A 1 68 ? 13.417 9.569 -13.812 1.00 89.12 68 VAL A N 1
ATOM 483 C CA . VAL A 1 68 ? 12.452 10.678 -13.897 1.00 89.12 68 VAL A CA 1
ATOM 484 C C . VAL A 1 68 ? 12.487 11.496 -12.606 1.00 89.12 68 VAL A C 1
ATOM 486 O O . VAL A 1 68 ? 12.587 12.721 -12.645 1.00 89.12 68 VAL A O 1
ATOM 489 N N . PHE A 1 69 ? 12.483 10.829 -11.452 1.00 87.94 69 PHE A N 1
ATOM 490 C CA . PHE A 1 69 ? 12.581 11.502 -10.164 1.00 87.94 69 PHE A CA 1
ATOM 491 C C . PHE A 1 69 ? 13.900 12.279 -10.019 1.00 87.94 69 PHE A C 1
ATOM 493 O O . PHE A 1 69 ? 13.896 13.450 -9.647 1.00 87.94 69 PHE A O 1
ATOM 500 N N . ALA A 1 70 ? 15.029 11.669 -10.383 1.00 87.81 70 ALA A N 1
ATOM 501 C CA . ALA A 1 70 ? 16.343 12.301 -10.311 1.00 87.81 70 ALA A CA 1
ATOM 502 C C . ALA A 1 70 ? 16.474 13.522 -11.237 1.00 87.81 70 ALA A C 1
ATOM 504 O O . ALA A 1 70 ? 17.093 14.511 -10.855 1.00 87.81 70 ALA A O 1
ATOM 505 N N . SER A 1 71 ? 15.887 13.483 -12.434 1.00 89.69 71 SER A N 1
ATOM 506 C CA . SER A 1 71 ? 15.981 14.588 -13.394 1.00 89.69 71 SER A CA 1
ATOM 507 C C . SER A 1 71 ? 15.074 15.770 -13.057 1.00 89.69 71 SER A C 1
ATOM 509 O O . SER A 1 71 ? 15.453 16.907 -13.325 1.00 89.69 71 SER A O 1
ATOM 511 N N . PHE A 1 72 ? 13.898 15.524 -12.473 1.00 86.19 72 PHE A N 1
ATOM 512 C CA . PHE A 1 72 ? 12.871 16.562 -12.311 1.00 86.19 72 PHE A CA 1
ATOM 513 C C . PHE A 1 72 ? 12.584 16.955 -10.857 1.00 86.19 72 PHE A C 1
ATOM 515 O O . PHE A 1 72 ? 12.030 18.025 -10.619 1.00 86.19 72 PHE A O 1
ATOM 522 N N . PHE A 1 73 ? 12.985 16.140 -9.877 1.00 81.81 73 PHE A N 1
ATOM 523 C CA . PHE A 1 73 ? 12.646 16.335 -8.462 1.00 81.81 73 PHE A CA 1
ATOM 524 C C . PHE A 1 73 ? 13.872 16.412 -7.535 1.00 81.81 73 PHE A C 1
ATOM 526 O O . PHE A 1 73 ? 13.712 16.446 -6.314 1.00 81.81 73 PHE A O 1
ATOM 533 N N . ALA A 1 74 ? 15.094 16.520 -8.073 1.00 65.38 74 ALA A N 1
ATOM 534 C CA . ALA A 1 74 ? 16.337 16.605 -7.290 1.00 65.38 74 ALA A CA 1
ATOM 535 C C . ALA A 1 74 ? 16.385 17.766 -6.272 1.00 65.38 74 ALA A C 1
ATOM 537 O O . ALA A 1 74 ? 17.066 17.658 -5.257 1.00 65.38 74 ALA A O 1
ATOM 538 N N . GLY A 1 75 ? 15.640 18.854 -6.495 1.00 61.78 75 GLY A N 1
ATOM 539 C CA . GLY A 1 75 ? 15.522 19.962 -5.536 1.00 61.78 75 GLY A CA 1
ATOM 540 C C . GLY A 1 75 ? 14.589 19.689 -4.346 1.00 61.78 75 GLY A C 1
ATOM 541 O O . GLY A 1 75 ? 14.648 20.410 -3.356 1.00 61.78 75 GLY A O 1
ATOM 542 N N . SER A 1 76 ? 13.746 18.651 -4.411 1.00 59.41 76 SER A N 1
ATOM 543 C CA . SER A 1 76 ? 12.769 18.311 -3.358 1.00 59.41 76 SER A CA 1
ATOM 544 C C . SER A 1 76 ? 13.344 17.452 -2.222 1.00 59.41 76 SER A C 1
ATOM 546 O O . SER A 1 76 ? 12.746 17.359 -1.156 1.00 59.41 76 SER A O 1
ATOM 548 N N . VAL A 1 77 ? 14.522 16.850 -2.428 1.00 56.59 77 VAL A N 1
ATOM 549 C CA . VAL A 1 77 ? 15.184 15.927 -1.481 1.00 56.59 77 VAL A CA 1
ATOM 550 C C . VAL A 1 77 ? 16.218 16.601 -0.566 1.00 56.59 77 VAL A C 1
ATOM 552 O O . VAL A 1 77 ? 16.877 15.925 0.220 1.00 56.59 77 VAL A O 1
ATOM 555 N N . GLY A 1 78 ? 16.357 17.931 -0.623 1.00 51.44 78 GLY A N 1
ATOM 556 C CA . GLY A 1 78 ? 17.398 18.699 0.080 1.00 51.44 78 GLY A CA 1
ATOM 557 C C . GLY A 1 78 ? 17.372 18.676 1.618 1.00 51.44 78 GLY A C 1
ATOM 558 O O . GLY A 1 78 ? 18.258 19.262 2.233 1.00 51.44 78 GLY A O 1
ATOM 559 N N . SER A 1 79 ? 16.410 18.009 2.258 1.00 53.78 79 SER A N 1
ATOM 560 C CA . SER A 1 79 ? 16.298 17.910 3.724 1.00 53.78 79 SER A CA 1
ATOM 561 C C . SER A 1 79 ? 16.386 16.481 4.284 1.00 53.78 79 SER A C 1
ATOM 563 O O . SER A 1 79 ? 16.292 16.303 5.497 1.00 53.78 79 SER A O 1
ATOM 565 N N . GLY A 1 80 ? 16.615 15.457 3.451 1.00 52.31 80 GLY A N 1
ATOM 566 C CA . GLY A 1 80 ? 16.721 14.061 3.893 1.00 52.31 80 GLY A CA 1
ATOM 567 C C . GLY A 1 80 ? 18.083 13.448 3.576 1.00 52.31 80 GLY A C 1
ATOM 568 O O . GLY A 1 80 ? 18.421 13.259 2.411 1.00 52.31 80 GLY A O 1
ATOM 569 N N . HIS A 1 81 ? 18.861 13.107 4.609 1.00 51.66 81 HIS A N 1
ATOM 570 C CA . HIS A 1 81 ? 20.095 12.321 4.492 1.00 51.66 81 HIS A CA 1
ATOM 571 C C . HIS A 1 81 ? 19.894 11.109 3.563 1.00 51.66 81 HIS A C 1
ATOM 573 O O . HIS A 1 81 ? 19.053 10.254 3.832 1.00 51.66 81 HIS A O 1
ATOM 579 N N . ASN A 1 82 ? 20.687 11.021 2.491 1.00 56.50 82 ASN A N 1
ATOM 580 C CA . ASN A 1 82 ? 20.640 9.920 1.531 1.00 56.50 82 ASN A CA 1
ATOM 581 C C . ASN A 1 82 ? 21.764 8.895 1.815 1.00 56.50 82 ASN A C 1
ATOM 583 O O . ASN A 1 82 ? 22.912 9.132 1.428 1.00 56.50 82 ASN A O 1
ATOM 587 N N . PRO A 1 83 ? 21.473 7.744 2.453 1.00 56.31 83 PRO A N 1
ATOM 588 C CA . PRO A 1 83 ? 22.473 6.710 2.727 1.00 56.31 83 PRO A CA 1
ATOM 589 C C . PRO A 1 83 ? 22.920 5.931 1.476 1.00 56.31 83 PRO A C 1
ATOM 591 O O . PRO A 1 83 ? 23.921 5.221 1.536 1.00 56.31 83 PRO A O 1
ATOM 594 N N . TYR A 1 84 ? 22.246 6.077 0.328 1.00 55.44 84 TYR A N 1
ATOM 595 C CA . TYR A 1 84 ? 22.591 5.356 -0.905 1.00 55.44 84 TYR A CA 1
ATOM 596 C C . TYR A 1 84 ? 23.755 5.980 -1.692 1.00 55.44 84 TYR A C 1
ATOM 598 O O . TYR A 1 84 ? 24.248 5.370 -2.639 1.00 55.44 84 TYR A O 1
ATOM 606 N N . VAL A 1 85 ? 24.231 7.168 -1.302 1.00 56.00 85 VAL A N 1
ATOM 607 C CA . VAL A 1 85 ? 25.348 7.852 -1.984 1.00 56.00 85 VAL A CA 1
ATOM 608 C C . VAL A 1 85 ? 26.717 7.414 -1.439 1.00 56.00 85 VAL A C 1
ATOM 610 O O . VAL A 1 85 ? 27.708 7.455 -2.163 1.00 56.00 85 VAL A O 1
ATOM 613 N N . ASN A 1 86 ? 26.791 6.888 -0.211 1.00 51.66 86 ASN A N 1
ATOM 614 C CA . ASN A 1 86 ? 28.058 6.534 0.453 1.00 51.66 86 ASN A CA 1
ATOM 615 C C . ASN A 1 86 ? 28.474 5.059 0.278 1.00 51.66 86 ASN A C 1
ATOM 617 O O . ASN A 1 86 ? 29.049 4.443 1.170 1.00 51.66 86 ASN A O 1
ATOM 621 N N . GLY A 1 87 ? 28.200 4.477 -0.892 1.00 58.81 87 GLY A N 1
ATOM 622 C CA . GLY A 1 87 ? 28.569 3.093 -1.213 1.00 58.81 87 GLY A CA 1
ATOM 623 C C . GLY A 1 87 ? 29.935 2.905 -1.884 1.00 58.81 87 GLY A C 1
ATOM 624 O O . GLY A 1 87 ? 30.320 1.768 -2.148 1.00 58.81 87 GLY A O 1
ATOM 625 N N . ARG A 1 88 ? 30.673 3.974 -2.223 1.00 51.66 88 ARG A N 1
ATOM 626 C CA . ARG A 1 88 ? 31.977 3.856 -2.902 1.00 51.66 88 ARG A CA 1
ATOM 627 C C . ARG A 1 88 ? 32.812 5.134 -2.786 1.00 51.66 88 ARG A C 1
ATOM 629 O O . ARG A 1 88 ? 32.589 6.073 -3.543 1.00 51.66 88 ARG A O 1
ATOM 636 N N . ARG A 1 89 ? 33.861 5.102 -1.962 1.00 45.44 89 ARG A N 1
ATOM 637 C CA . ARG A 1 89 ? 35.275 5.174 -2.389 1.00 45.44 89 ARG A CA 1
ATOM 638 C C . ARG A 1 89 ? 36.200 5.133 -1.166 1.00 45.44 89 ARG A C 1
ATOM 640 O O . ARG A 1 89 ? 35.825 5.583 -0.093 1.00 45.44 89 ARG A O 1
ATOM 647 N N . ARG A 1 90 ? 37.338 4.470 -1.385 1.00 41.81 90 ARG A N 1
ATOM 648 C CA . ARG A 1 90 ? 38.470 4.294 -0.469 1.00 41.81 90 ARG A CA 1
ATOM 649 C C . ARG A 1 90 ? 39.068 5.621 -0.030 1.00 41.81 90 ARG A C 1
ATOM 651 O O . ARG A 1 90 ? 38.995 6.562 -0.850 1.00 41.81 90 ARG A O 1
#

Secondary structure (DSSP, 8-state):
-HHHHHHHH--S-EEE-SSS-HHHHHHHHHHHHTS----SSTTPPPPPEEE-SSGGGHHHHHHHHHHHHHHHSTTTTTTS--TTS-S---

Mean predicted aligned error: 9.72 Å

Foldseek 3Di:
DQQVCCLPVVDLEAEDADQDDQVVQQVVLVVVVPDPDDHNDPPHDRHRYYYDPCHPCVVVVVVVCVVVCVVPPVVVCVPDDDPVVPPDDD